Protein AF-Q5FK39-F1 (afdb_monomer_lite)

Sequence (75 aa):
MLRDRIDDVIDCSPFGCRTGFHLIMWG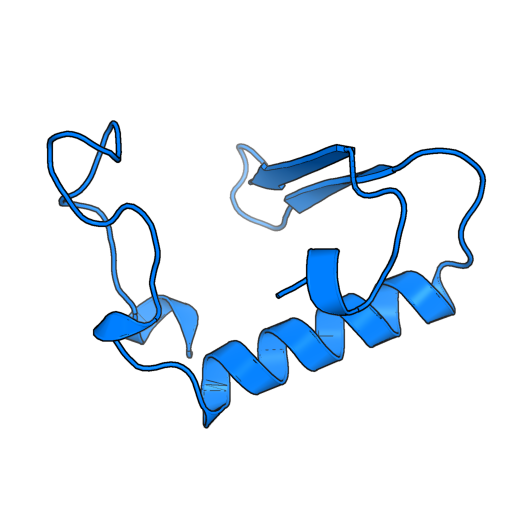EHSMTEVARALKSSLEEIRDMITWEDVPGTTIKTCGNYKDHSLFSAKE

Structure (mmCIF, N/CA/C/O backbone):
data_AF-Q5FK39-F1
#
_entry.id   AF-Q5FK39-F1
#
loop_
_atom_site.group_PDB
_atom_site.id
_atom_site.type_symbol
_atom_site.label_atom_id
_atom_site.label_alt_id
_atom_site.label_comp_id
_atom_site.label_asym_id
_atom_site.label_entity_id
_atom_site.label_seq_id
_atom_site.pdbx_PDB_ins_code
_atom_site.Cartn_x
_atom_site.Cartn_y
_atom_site.Cartn_z
_atom_site.occupancy
_atom_site.B_iso_or_equiv
_atom_site.auth_seq_id
_atom_site.auth_comp_id
_atom_site.auth_asym_id
_atom_site.auth_atom_id
_atom_site.pdbx_PDB_model_num
ATOM 1 N N . MET A 1 1 ? -3.232 -6.197 -0.515 1.00 89.56 1 MET A N 1
ATOM 2 C CA . MET A 1 1 ? -2.730 -6.143 0.874 1.00 89.56 1 MET A CA 1
ATOM 3 C C . MET A 1 1 ? -3.754 -5.576 1.845 1.00 89.56 1 MET A C 1
ATOM 5 O O . MET A 1 1 ? -4.313 -6.349 2.610 1.00 89.56 1 MET A O 1
ATOM 9 N N . LEU A 1 2 ? -4.038 -4.264 1.832 1.00 94.00 2 LEU A N 1
ATOM 10 C CA . LEU A 1 2 ? -4.990 -3.681 2.793 1.00 94.00 2 LEU A CA 1
ATOM 11 C C . LEU A 1 2 ? -6.415 -4.229 2.600 1.00 94.00 2 LEU A C 1
ATOM 13 O O . LEU A 1 2 ? -7.043 -4.645 3.564 1.00 94.00 2 LEU A O 1
ATOM 17 N N . ARG A 1 3 ? -6.863 -4.331 1.340 1.00 96.38 3 ARG A N 1
ATOM 18 C CA . ARG A 1 3 ? -8.149 -4.943 0.955 1.00 96.38 3 ARG A CA 1
ATOM 19 C C . ARG A 1 3 ? -8.284 -6.432 1.306 1.00 96.38 3 ARG A C 1
ATOM 21 O O . ARG A 1 3 ? -9.391 -6.938 1.279 1.00 96.38 3 ARG A O 1
ATOM 28 N N . ASP A 1 4 ? -7.188 -7.115 1.636 1.00 96.00 4 ASP A N 1
ATOM 29 C CA . ASP A 1 4 ? -7.222 -8.525 2.058 1.00 96.00 4 ASP A CA 1
ATOM 30 C C . ASP A 1 4 ? -7.347 -8.663 3.587 1.00 96.00 4 ASP A C 1
ATOM 32 O O . ASP A 1 4 ? -7.436 -9.771 4.110 1.00 96.00 4 ASP A O 1
ATOM 36 N N . ARG A 1 5 ? -7.283 -7.543 4.322 1.00 95.44 5 ARG A N 1
ATOM 37 C CA . ARG A 1 5 ? -7.188 -7.498 5.792 1.00 95.44 5 ARG A CA 1
ATOM 38 C C . ARG A 1 5 ? -8.299 -6.709 6.463 1.00 95.44 5 ARG A C 1
ATOM 40 O O . ARG A 1 5 ? -8.523 -6.898 7.655 1.00 95.44 5 ARG A O 1
ATOM 47 N N . ILE A 1 6 ? -8.913 -5.782 5.740 1.00 96.50 6 ILE A N 1
ATOM 48 C CA . ILE A 1 6 ? -10.036 -4.989 6.217 1.00 96.50 6 ILE A CA 1
ATOM 49 C C . ILE A 1 6 ? -10.994 -4.762 5.052 1.00 96.50 6 ILE A C 1
ATOM 51 O O . ILE A 1 6 ? -10.565 -4.443 3.937 1.00 96.50 6 ILE A O 1
ATOM 55 N N . ASP A 1 7 ? -12.276 -4.972 5.323 1.00 95.81 7 ASP A N 1
ATOM 56 C CA . ASP A 1 7 ? -13.338 -4.814 4.338 1.00 95.81 7 ASP A CA 1
ATOM 57 C C . ASP A 1 7 ? -13.601 -3.328 4.042 1.00 95.81 7 ASP A C 1
ATOM 59 O O . ASP A 1 7 ? -13.029 -2.429 4.662 1.00 95.81 7 ASP A O 1
ATOM 63 N N . ASP A 1 8 ? -14.456 -3.065 3.053 1.00 97.00 8 ASP A N 1
ATOM 64 C CA . ASP A 1 8 ? -15.045 -1.742 2.807 1.00 97.00 8 ASP A CA 1
ATOM 65 C C . ASP A 1 8 ? -14.082 -0.605 2.408 1.00 97.00 8 ASP A C 1
ATOM 67 O O . ASP A 1 8 ? -14.467 0.566 2.366 1.00 97.00 8 ASP A O 1
ATOM 71 N N . VAL A 1 9 ? -12.844 -0.926 2.015 1.00 97.44 9 VAL A N 1
ATOM 72 C CA . VAL A 1 9 ? -11.875 0.054 1.492 1.00 97.44 9 VAL A CA 1
ATOM 73 C C . VAL A 1 9 ? -12.301 0.591 0.123 1.00 97.44 9 VAL A C 1
ATOM 75 O O . VAL A 1 9 ? -12.253 -0.119 -0.887 1.00 97.44 9 VAL A O 1
ATOM 78 N N . ILE A 1 10 ? -12.602 1.889 0.070 1.00 97.62 10 ILE A N 1
ATOM 79 C CA . ILE A 1 10 ? -12.918 2.619 -1.162 1.00 97.62 10 ILE A CA 1
ATOM 80 C C . ILE A 1 10 ? -11.616 3.001 -1.870 1.00 97.62 10 ILE A C 1
ATOM 82 O O . ILE A 1 10 ? -11.362 2.546 -2.988 1.00 97.62 10 ILE A O 1
ATOM 86 N N . ASP A 1 11 ? -10.767 3.782 -1.199 1.00 98.12 11 ASP A N 1
ATOM 87 C CA . ASP A 1 11 ? -9.533 4.328 -1.769 1.00 98.12 11 ASP A CA 1
ATOM 88 C C . ASP A 1 11 ? -8.409 4.457 -0.730 1.00 98.12 11 ASP A C 1
ATOM 90 O O . ASP A 1 11 ? -8.666 4.662 0.457 1.00 98.12 11 ASP A O 1
ATOM 94 N N . CYS A 1 12 ? -7.161 4.347 -1.190 1.00 97.38 12 CYS A N 1
ATOM 95 C CA . CYS A 1 12 ? -5.955 4.579 -0.397 1.00 97.38 12 CYS A CA 1
ATOM 96 C C . CYS A 1 12 ? -4.924 5.332 -1.249 1.00 97.38 12 CYS A C 1
ATOM 98 O O . CYS A 1 12 ? -4.178 4.722 -2.017 1.00 97.38 12 CYS A O 1
ATOM 100 N N . SER A 1 13 ? -4.894 6.657 -1.115 1.00 98.12 13 SER A N 1
ATOM 101 C CA . SER A 1 13 ? -4.102 7.552 -1.969 1.00 98.12 13 SER A CA 1
ATOM 102 C C . SER A 1 13 ? -3.040 8.320 -1.173 1.00 98.12 13 SER A C 1
ATOM 104 O O . SER A 1 13 ? -3.298 8.710 -0.033 1.00 98.12 13 SER A O 1
ATOM 106 N N . PRO A 1 14 ? -1.840 8.571 -1.730 1.00 97.75 14 PRO A N 1
ATOM 107 C CA . PRO A 1 14 ? -0.765 9.251 -1.011 1.00 97.75 14 PRO A CA 1
ATOM 108 C C . PRO A 1 14 ? -1.096 10.724 -0.747 1.00 97.75 14 PRO A C 1
ATOM 110 O O . PRO A 1 14 ? -1.691 11.411 -1.579 1.00 97.75 14 PRO A O 1
ATOM 113 N N . PHE A 1 15 ? -0.649 11.244 0.395 1.00 98.38 15 PHE A N 1
ATOM 114 C CA . PHE A 1 15 ? -0.682 12.681 0.653 1.00 98.38 15 PHE A CA 1
ATOM 115 C C . PHE A 1 15 ? 0.259 13.419 -0.302 1.00 98.38 15 PHE A C 1
ATOM 117 O O . PHE A 1 15 ? 1.402 13.006 -0.504 1.00 98.38 15 PHE A O 1
ATOM 124 N N . GLY A 1 16 ? -0.159 14.591 -0.789 1.00 97.50 16 GLY A N 1
ATOM 125 C CA . GLY A 1 16 ? 0.698 15.447 -1.620 1.00 97.50 16 GLY A CA 1
ATOM 126 C C . GLY A 1 16 ? 1.985 15.906 -0.914 1.00 97.50 16 GLY A C 1
ATOM 127 O O . GLY A 1 16 ? 3.008 16.112 -1.559 1.00 97.50 16 GLY A O 1
ATOM 128 N N . CYS A 1 17 ? 1.971 16.003 0.419 1.00 98.00 17 CYS A N 1
ATOM 129 C CA . CYS A 1 17 ? 3.151 16.319 1.231 1.00 98.00 17 CYS A CA 1
ATOM 130 C C . CYS A 1 17 ? 4.078 15.117 1.497 1.00 98.00 17 CYS A C 1
ATOM 132 O O . CYS A 1 17 ? 5.138 15.301 2.091 1.00 98.00 17 CYS A O 1
ATOM 134 N N . ARG A 1 18 ? 3.714 13.908 1.039 1.00 96.88 18 ARG A N 1
ATOM 135 C CA . ARG A 1 18 ? 4.497 12.662 1.149 1.00 96.88 18 ARG A CA 1
ATOM 136 C C . ARG A 1 18 ? 4.780 12.181 2.578 1.00 96.88 18 ARG A C 1
ATOM 138 O O . ARG A 1 18 ? 5.784 11.521 2.815 1.00 96.88 18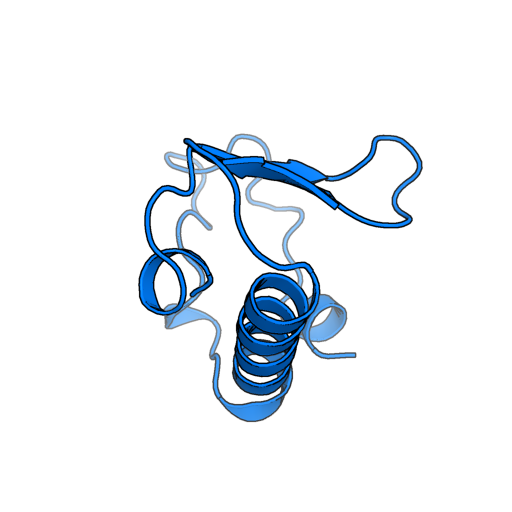 ARG A O 1
ATOM 145 N N . THR A 1 19 ? 3.899 12.486 3.529 1.00 97.69 19 THR A N 1
ATOM 146 C CA . THR A 1 19 ? 4.035 12.041 4.930 1.00 97.69 19 THR A CA 1
ATOM 147 C C . THR A 1 19 ? 3.057 10.931 5.327 1.00 97.69 19 THR A C 1
ATOM 149 O O . THR A 1 19 ? 3.008 10.551 6.493 1.00 97.69 19 THR A O 1
ATOM 152 N N . GLY A 1 20 ? 2.257 10.418 4.389 1.00 97.19 20 GLY A N 1
ATOM 153 C CA . GLY A 1 20 ? 1.249 9.398 4.669 1.00 97.19 20 GLY A CA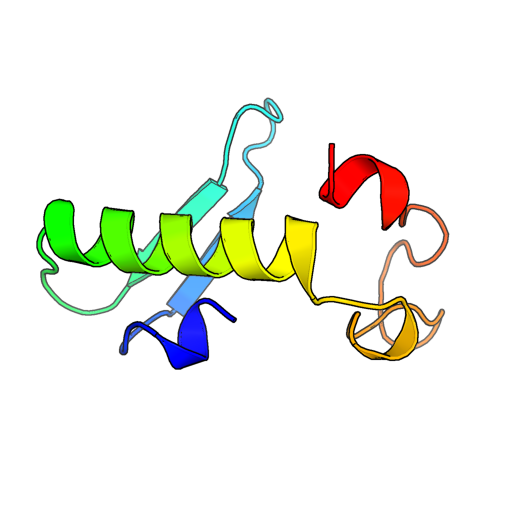 1
ATOM 154 C C . GLY A 1 20 ? 0.258 9.195 3.525 1.00 97.19 20 GLY A C 1
ATOM 155 O O . GLY A 1 20 ? 0.536 9.567 2.383 1.00 97.19 20 GLY A O 1
ATOM 156 N N . PHE A 1 21 ? -0.893 8.605 3.854 1.00 98.31 21 PHE A N 1
ATOM 157 C CA . PHE A 1 21 ? -1.956 8.229 2.920 1.00 98.31 21 PHE A CA 1
ATOM 158 C C . PHE A 1 21 ? -3.339 8.614 3.460 1.00 98.31 21 PHE A C 1
ATOM 160 O O . PHE A 1 21 ? -3.602 8.496 4.658 1.00 98.31 21 PHE A O 1
ATOM 167 N N . HIS A 1 22 ? -4.233 9.042 2.566 1.00 98.00 22 HIS A N 1
ATOM 168 C CA . HIS A 1 22 ? -5.664 9.151 2.832 1.00 98.00 22 HIS A CA 1
ATOM 169 C C . HIS A 1 22 ? -6.293 7.781 2.598 1.00 98.00 22 HIS A C 1
ATOM 171 O O . HIS A 1 22 ? -6.237 7.273 1.481 1.00 98.00 22 HIS A O 1
ATOM 177 N N . LEU A 1 23 ? -6.902 7.212 3.637 1.00 97.81 23 LEU A N 1
ATOM 178 C CA . LEU A 1 23 ? -7.697 5.991 3.555 1.00 97.81 23 LEU A CA 1
ATOM 179 C C . LEU A 1 23 ? -9.179 6.353 3.683 1.00 97.81 23 LEU A C 1
ATOM 181 O O . LEU A 1 23 ? -9.578 6.966 4.673 1.00 97.81 23 LEU A O 1
ATOM 185 N N . ILE A 1 24 ? -9.977 5.989 2.681 1.00 97.69 24 ILE A N 1
ATOM 186 C CA . ILE A 1 24 ? -11.422 6.232 2.630 1.00 97.69 24 ILE A CA 1
ATOM 187 C C . ILE A 1 24 ? -12.133 4.877 2.619 1.00 97.69 24 ILE A C 1
ATOM 189 O O . ILE A 1 24 ? -11.782 3.997 1.830 1.00 97.69 24 ILE A O 1
ATOM 193 N N . MET A 1 25 ? -13.115 4.705 3.502 1.00 97.81 25 MET A N 1
ATOM 194 C CA . MET A 1 25 ? -13.814 3.438 3.742 1.00 97.81 25 MET A CA 1
ATOM 195 C C . MET A 1 25 ? -15.318 3.669 3.917 1.00 97.81 25 MET A C 1
ATOM 197 O O . MET A 1 25 ? -15.726 4.777 4.279 1.00 97.81 25 MET A O 1
ATOM 201 N N . TRP A 1 26 ? -16.139 2.649 3.661 1.00 98.12 26 TRP A N 1
ATOM 202 C CA . TRP A 1 26 ? -17.561 2.696 4.015 1.00 98.12 26 TRP A CA 1
ATOM 203 C C . TRP A 1 26 ? -17.766 2.511 5.520 1.00 98.12 26 TRP A C 1
ATOM 205 O O . TRP A 1 26 ? -17.027 1.788 6.169 1.00 98.12 26 TRP A O 1
ATOM 215 N N . GLY A 1 27 ? -18.811 3.132 6.069 1.00 95.81 27 GLY A N 1
ATOM 216 C CA . GLY A 1 27 ? -19.203 2.927 7.464 1.00 95.81 27 GLY A CA 1
ATOM 217 C C . GLY A 1 27 ? -18.214 3.485 8.491 1.00 95.81 27 GLY A C 1
ATOM 218 O O . GLY A 1 27 ? -17.436 4.399 8.216 1.00 95.81 27 GLY A O 1
ATOM 219 N N . GLU A 1 28 ? -18.299 2.952 9.709 1.00 95.81 28 GLU A N 1
ATOM 220 C CA . GLU A 1 28 ? -17.437 3.323 10.829 1.00 95.81 28 GLU A CA 1
ATOM 221 C C . GLU A 1 28 ? -16.543 2.142 11.206 1.00 95.81 28 GLU A C 1
ATOM 223 O O . GLU A 1 28 ? -17.029 1.072 11.568 1.00 95.81 28 GLU A O 1
ATOM 228 N N . HIS A 1 29 ? -15.229 2.362 11.171 1.00 96.25 29 HIS A N 1
ATOM 229 C CA . HIS A 1 29 ? -14.234 1.387 11.605 1.00 96.25 29 HIS A CA 1
ATOM 230 C C . HIS A 1 29 ? -13.487 1.897 12.828 1.00 96.25 29 HIS A C 1
ATOM 232 O O . HIS A 1 29 ? -13.213 3.092 12.974 1.00 96.25 29 HIS A O 1
ATOM 238 N N . SER A 1 30 ? -13.104 0.978 13.712 1.00 97.19 30 SER A N 1
ATOM 239 C CA . SER A 1 30 ? -12.293 1.356 14.864 1.00 97.19 30 SER A CA 1
ATOM 240 C C . SER A 1 30 ? -10.862 1.689 14.432 1.00 97.19 30 SER A C 1
ATOM 242 O O . SER A 1 30 ? -10.246 0.982 13.632 1.00 97.19 30 SER A O 1
ATOM 244 N N . MET A 1 31 ? -10.276 2.725 15.034 1.00 96.38 31 MET A N 1
ATOM 245 C CA . MET A 1 31 ? -8.891 3.113 14.735 1.00 96.38 31 MET A CA 1
ATOM 246 C C . MET A 1 31 ? -7.895 1.980 15.018 1.00 96.38 31 MET A C 1
ATOM 248 O O . MET A 1 31 ? -6.896 1.833 14.320 1.00 96.38 31 MET A O 1
ATOM 252 N N . THR A 1 32 ? -8.169 1.148 16.026 1.00 97.94 32 THR A N 1
ATOM 253 C CA . THR A 1 32 ? -7.329 -0.003 16.379 1.00 97.94 32 THR A CA 1
ATOM 254 C C . THR A 1 32 ? -7.334 -1.082 15.299 1.00 97.94 32 THR A C 1
ATOM 256 O O . THR A 1 32 ? -6.295 -1.683 15.029 1.00 97.94 32 THR A O 1
ATOM 259 N N . GLU A 1 33 ? -8.483 -1.345 14.685 1.00 96.94 33 GLU A N 1
ATOM 260 C CA . GLU A 1 33 ? -8.610 -2.310 13.594 1.00 96.94 33 GLU A CA 1
ATOM 261 C C . GLU A 1 33 ? -7.858 -1.839 12.350 1.00 96.94 33 GLU A C 1
ATOM 263 O O . GLU A 1 33 ? -7.005 -2.569 11.842 1.00 96.94 33 GLU A O 1
ATOM 268 N N . VAL A 1 34 ? -8.080 -0.585 11.946 1.00 97.62 34 VAL A N 1
ATOM 269 C CA . VAL A 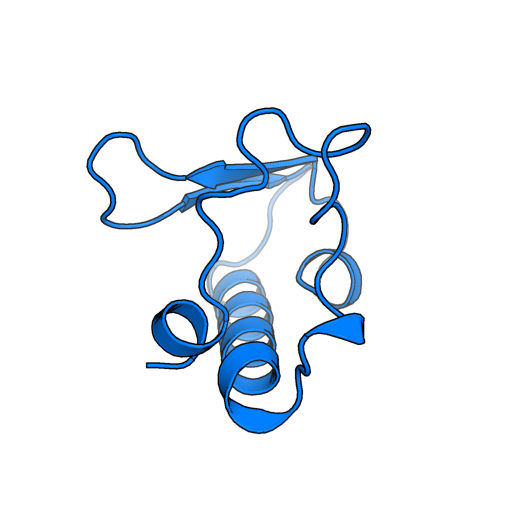1 34 ? -7.374 0.042 10.819 1.00 97.62 34 VAL A CA 1
ATOM 270 C C . VAL A 1 34 ? -5.862 0.024 11.052 1.00 97.62 34 VAL A C 1
ATOM 272 O O . VAL A 1 34 ? -5.101 -0.395 10.179 1.00 97.62 34 VAL A O 1
ATOM 275 N N . ALA A 1 35 ? -5.409 0.401 12.251 1.00 97.94 35 ALA A N 1
ATOM 276 C CA . ALA A 1 35 ? -3.990 0.390 12.602 1.00 97.94 35 ALA A CA 1
ATOM 277 C C . ALA A 1 35 ? -3.380 -1.019 12.533 1.00 97.94 35 ALA A C 1
ATOM 279 O O . ALA A 1 35 ? -2.248 -1.177 12.074 1.00 97.94 35 ALA A O 1
ATOM 280 N N . ARG A 1 36 ? -4.119 -2.054 12.953 1.00 98.25 36 ARG A N 1
ATOM 281 C CA . ARG A 1 36 ? -3.664 -3.449 12.878 1.00 98.25 36 ARG A CA 1
ATOM 282 C C . ARG A 1 36 ? -3.534 -3.921 11.429 1.00 98.25 36 ARG A C 1
ATOM 284 O O . ARG A 1 36 ? -2.512 -4.514 11.084 1.00 98.25 36 ARG A O 1
ATOM 291 N N . ALA A 1 37 ? -4.530 -3.635 10.590 1.00 97.81 37 ALA A N 1
ATOM 292 C CA . ALA A 1 37 ? -4.516 -3.993 9.172 1.00 97.81 37 ALA A CA 1
ATOM 293 C C . ALA A 1 37 ? -3.379 -3.284 8.416 1.00 97.81 37 ALA A C 1
ATOM 295 O O . ALA A 1 37 ? -2.649 -3.920 7.648 1.00 97.81 37 ALA A O 1
ATOM 296 N N . LEU A 1 38 ? -3.174 -1.989 8.685 1.00 97.50 38 LEU A N 1
ATOM 297 C CA . LEU A 1 38 ? -2.081 -1.212 8.104 1.00 97.50 38 LEU A CA 1
ATOM 298 C C . LEU A 1 38 ? -0.718 -1.755 8.539 1.00 97.50 38 LEU A C 1
ATOM 300 O O . LEU A 1 38 ? 0.122 -2.033 7.687 1.00 97.50 38 LEU A O 1
ATOM 304 N N . LYS A 1 39 ? -0.513 -1.970 9.845 1.00 98.06 39 LYS A N 1
ATOM 305 C CA . LYS A 1 39 ? 0.742 -2.516 10.377 1.00 98.06 39 LYS A CA 1
ATOM 306 C C . LYS A 1 39 ? 1.088 -3.858 9.730 1.00 98.06 39 LYS A C 1
ATOM 308 O O . LYS A 1 39 ? 2.196 -4.016 9.234 1.00 98.06 39 LYS A O 1
ATOM 313 N N . SER A 1 40 ? 0.133 -4.784 9.677 1.00 98.00 40 SER A N 1
ATOM 314 C CA . SER A 1 40 ? 0.354 -6.099 9.065 1.00 98.00 40 SER A CA 1
ATOM 315 C C . SER A 1 40 ? 0.650 -6.012 7.562 1.00 98.00 40 SER A C 1
ATOM 317 O O . SER A 1 40 ? 1.432 -6.809 7.052 1.00 98.00 40 SER A O 1
ATOM 319 N N . SER A 1 41 ? 0.061 -5.044 6.850 1.00 97.62 41 SER A N 1
ATOM 320 C CA . SER A 1 41 ? 0.370 -4.805 5.432 1.00 97.62 41 SER A CA 1
ATOM 321 C C . SER A 1 41 ? 1.805 -4.304 5.242 1.00 97.62 41 SER A C 1
ATOM 323 O O . SER A 1 41 ? 2.488 -4.739 4.321 1.00 97.62 41 SER A O 1
ATOM 325 N N . LEU A 1 42 ? 2.273 -3.407 6.117 1.00 97.38 42 LEU A N 1
ATOM 326 C CA . LEU A 1 42 ? 3.641 -2.877 6.079 1.00 97.38 42 LEU A CA 1
ATOM 327 C C . LEU A 1 42 ? 4.682 -3.948 6.432 1.00 97.38 42 LEU A C 1
ATOM 329 O O . LEU A 1 42 ? 5.721 -4.026 5.784 1.00 97.38 42 LEU A O 1
ATOM 333 N N . GLU A 1 43 ? 4.390 -4.799 7.418 1.00 98.12 43 GLU A N 1
ATOM 334 C CA . GLU A 1 43 ? 5.242 -5.943 7.769 1.00 98.12 43 GLU A CA 1
ATOM 335 C C . GLU A 1 43 ? 5.387 -6.916 6.588 1.00 98.12 43 GLU A C 1
ATOM 337 O O . GLU A 1 43 ? 6.497 -7.344 6.280 1.00 98.12 43 GLU A O 1
ATOM 342 N N . GLU A 1 44 ? 4.300 -7.201 5.861 1.00 97.81 44 GLU A N 1
ATOM 343 C CA . GLU A 1 44 ? 4.361 -8.044 4.661 1.00 97.81 44 GLU A CA 1
ATOM 344 C C . GLU A 1 44 ? 5.194 -7.405 3.540 1.00 97.81 44 GLU A C 1
ATOM 346 O O . GLU A 1 44 ? 6.024 -8.087 2.936 1.00 97.81 44 GLU A O 1
ATOM 351 N N . ILE A 1 45 ? 5.031 -6.098 3.291 1.00 97.19 45 ILE A N 1
ATOM 352 C CA . ILE A 1 45 ? 5.842 -5.366 2.303 1.00 97.19 45 ILE A CA 1
ATOM 353 C C . ILE A 1 45 ? 7.329 -5.498 2.629 1.00 97.19 45 ILE A C 1
ATOM 355 O O . ILE A 1 45 ? 8.115 -5.865 1.752 1.00 97.19 45 ILE A O 1
ATOM 359 N N . ARG A 1 46 ? 7.705 -5.248 3.887 1.00 97.56 46 ARG A N 1
ATOM 360 C CA . ARG A 1 46 ? 9.091 -5.336 4.350 1.00 97.56 46 ARG A CA 1
ATOM 361 C C . ARG A 1 46 ? 9.656 -6.742 4.144 1.00 97.56 46 ARG A C 1
ATOM 363 O O . ARG A 1 46 ? 10.677 -6.909 3.473 1.00 97.56 46 ARG A O 1
ATOM 370 N N . ASP A 1 47 ? 8.965 -7.756 4.653 1.00 97.75 47 ASP A N 1
ATOM 371 C CA . ASP A 1 47 ? 9.571 -9.074 4.864 1.00 97.75 47 ASP A CA 1
ATOM 372 C C . ASP A 1 47 ? 9.332 -10.062 3.716 1.00 97.75 47 ASP A C 1
ATOM 374 O O . ASP A 1 47 ? 10.196 -10.893 3.443 1.00 97.75 47 ASP A O 1
ATOM 378 N N . MET A 1 48 ? 8.195 -9.970 3.022 1.00 96.94 48 MET A N 1
ATOM 379 C CA . MET A 1 48 ? 7.708 -11.056 2.158 1.00 96.94 48 MET A CA 1
ATOM 380 C C . MET A 1 48 ? 7.650 -10.689 0.675 1.00 96.94 48 MET A C 1
ATOM 382 O O . MET A 1 48 ? 7.975 -11.523 -0.163 1.00 96.94 48 MET A O 1
ATOM 386 N N . ILE A 1 49 ? 7.270 -9.452 0.344 1.00 97.75 49 ILE A N 1
ATOM 387 C CA . ILE A 1 49 ? 7.001 -9.039 -1.044 1.00 97.75 49 ILE A CA 1
ATOM 388 C C . ILE A 1 49 ? 8.258 -9.093 -1.921 1.00 97.75 49 ILE A C 1
ATOM 390 O O . ILE A 1 49 ? 9.306 -8.547 -1.547 1.00 97.75 49 ILE A O 1
ATOM 394 N N . THR A 1 50 ? 8.144 -9.691 -3.108 1.00 98.06 50 THR A N 1
ATOM 395 C CA . THR A 1 50 ? 9.141 -9.611 -4.187 1.00 98.06 50 THR A CA 1
ATOM 396 C C . THR A 1 50 ? 8.669 -8.682 -5.309 1.00 98.06 50 THR A C 1
ATOM 398 O O . THR A 1 50 ? 7.586 -8.100 -5.254 1.00 98.06 50 THR A O 1
ATOM 401 N N . TRP A 1 51 ? 9.508 -8.461 -6.326 1.00 97.62 51 TRP A N 1
ATOM 402 C CA . TRP A 1 51 ? 9.163 -7.551 -7.424 1.00 97.62 51 TRP A CA 1
ATOM 403 C C . TRP A 1 51 ? 7.967 -8.050 -8.242 1.00 97.62 51 TRP A C 1
ATOM 405 O O . TRP A 1 51 ? 7.156 -7.254 -8.712 1.00 97.62 51 TRP A O 1
ATOM 415 N N . GLU A 1 52 ? 7.840 -9.366 -8.375 1.00 97.44 52 GLU A N 1
ATOM 416 C CA . GLU A 1 52 ? 6.776 -10.046 -9.109 1.00 97.44 52 GLU A CA 1
ATOM 417 C C . GLU A 1 52 ? 5.396 -9.830 -8.474 1.00 97.44 52 GLU A C 1
ATOM 419 O O . GLU A 1 52 ? 4.388 -9.863 -9.180 1.00 97.44 52 GLU A O 1
ATOM 424 N N . ASP A 1 53 ? 5.355 -9.548 -7.171 1.00 97.50 53 ASP A N 1
ATOM 425 C CA . ASP A 1 53 ? 4.122 -9.279 -6.433 1.00 97.50 53 ASP A CA 1
ATOM 426 C C . ASP A 1 53 ? 3.630 -7.832 -6.601 1.00 97.50 53 ASP A C 1
ATOM 428 O O . ASP A 1 53 ? 2.490 -7.527 -6.246 1.00 97.50 53 ASP A O 1
ATOM 432 N N . VAL A 1 54 ? 4.462 -6.913 -7.118 1.00 97.50 54 VAL A N 1
ATOM 433 C CA . VAL A 1 54 ? 4.101 -5.493 -7.259 1.00 97.50 54 VAL A CA 1
ATOM 434 C C . VAL A 1 54 ? 3.197 -5.309 -8.485 1.00 97.50 54 VAL A C 1
ATOM 436 O O . VAL A 1 54 ? 3.665 -5.399 -9.627 1.00 97.50 54 VAL A O 1
ATOM 439 N N . PRO A 1 55 ? 1.901 -4.995 -8.303 1.00 97.06 55 PRO A N 1
ATOM 440 C CA . PRO A 1 55 ? 0.991 -4.865 -9.427 1.00 97.06 55 PRO A CA 1
ATOM 441 C C . PRO A 1 55 ? 1.261 -3.577 -10.210 1.00 97.06 55 PRO A C 1
ATOM 443 O O . PRO A 1 55 ? 1.635 -2.540 -9.663 1.00 97.06 55 PRO A O 1
ATOM 446 N N . GLY A 1 56 ? 0.991 -3.621 -11.514 1.00 97.31 56 GLY A N 1
ATOM 447 C CA . GLY A 1 56 ? 0.901 -2.417 -12.337 1.00 97.31 56 GLY A CA 1
ATOM 448 C C . GLY A 1 56 ? 2.227 -1.820 -12.815 1.00 97.31 56 GLY A C 1
ATOM 449 O O . GLY A 1 56 ? 2.190 -0.776 -13.447 1.00 97.31 56 GLY A O 1
ATOM 450 N N . THR A 1 57 ? 3.377 -2.469 -12.648 1.00 97.81 57 THR A N 1
ATOM 451 C CA . THR A 1 57 ? 4.724 -1.922 -12.946 1.00 97.81 57 THR A CA 1
ATOM 452 C C . THR A 1 57 ? 5.098 -1.784 -14.437 1.00 97.81 57 THR A C 1
ATOM 454 O O . THR A 1 57 ? 6.263 -1.583 -14.779 1.00 97.81 57 THR A O 1
ATOM 457 N N . THR A 1 58 ? 4.135 -1.862 -15.364 1.00 97.75 58 THR A N 1
ATOM 458 C CA . THR A 1 58 ? 4.378 -1.756 -16.817 1.00 97.75 58 THR A CA 1
ATOM 459 C C . THR A 1 58 ? 3.844 -0.455 -17.416 1.00 97.75 58 THR A C 1
ATOM 461 O O . THR A 1 58 ? 2.919 0.160 -16.887 1.00 97.75 58 THR A O 1
ATOM 464 N N . ILE A 1 59 ? 4.353 -0.083 -18.597 1.00 98.00 59 ILE A N 1
ATOM 465 C CA . ILE A 1 59 ? 3.919 1.114 -19.343 1.00 98.00 59 ILE A CA 1
ATOM 466 C C . ILE A 1 59 ? 2.416 1.147 -19.659 1.00 98.00 59 ILE A C 1
ATOM 468 O O . ILE A 1 59 ? 1.846 2.220 -19.819 1.00 98.00 59 ILE A O 1
ATOM 472 N N . LYS A 1 60 ? 1.761 -0.016 -19.767 1.00 98.25 60 LYS A N 1
ATOM 473 C CA . LYS A 1 60 ? 0.325 -0.093 -20.079 1.00 98.25 60 LYS A CA 1
ATOM 474 C C . LYS A 1 60 ? -0.561 0.040 -18.839 1.00 98.25 60 LYS A C 1
ATOM 476 O O . LYS A 1 60 ? -1.756 0.261 -18.985 1.00 98.25 60 LYS A O 1
ATOM 481 N N . THR A 1 61 ? 0.004 -0.147 -17.647 1.00 97.75 61 THR A N 1
ATOM 482 C CA . THR A 1 61 ? -0.752 -0.341 -16.401 1.00 97.75 61 THR A CA 1
ATOM 483 C C . THR A 1 61 ? -0.435 0.690 -15.318 1.00 97.75 61 THR A C 1
ATOM 485 O O . THR A 1 61 ? -1.201 0.792 -14.367 1.00 97.75 61 THR A O 1
ATOM 488 N N . CYS A 1 62 ? 0.647 1.466 -15.451 1.00 98.06 62 CYS A N 1
ATOM 489 C CA . CYS A 1 62 ? 0.985 2.571 -14.552 1.00 98.06 62 CYS A CA 1
ATOM 490 C C . CYS A 1 62 ? 1.367 3.824 -15.345 1.00 98.06 62 CYS A C 1
ATOM 492 O O . CYS A 1 62 ? 2.197 3.778 -16.255 1.00 98.06 62 CYS A O 1
ATOM 494 N N . GLY A 1 63 ? 0.784 4.962 -14.955 1.00 97.69 63 GLY A N 1
ATOM 495 C CA . GLY A 1 63 ? 1.029 6.260 -15.588 1.00 97.69 63 GLY A CA 1
ATOM 496 C C . GLY A 1 63 ? 2.465 6.775 -15.439 1.00 97.69 63 GLY A C 1
ATOM 497 O O . GLY A 1 63 ? 2.888 7.606 -16.236 1.00 97.69 63 GLY A O 1
ATOM 498 N N . ASN A 1 64 ? 3.229 6.264 -14.465 1.00 97.31 64 ASN A N 1
ATOM 499 C CA . ASN A 1 64 ? 4.643 6.591 -14.259 1.00 97.31 6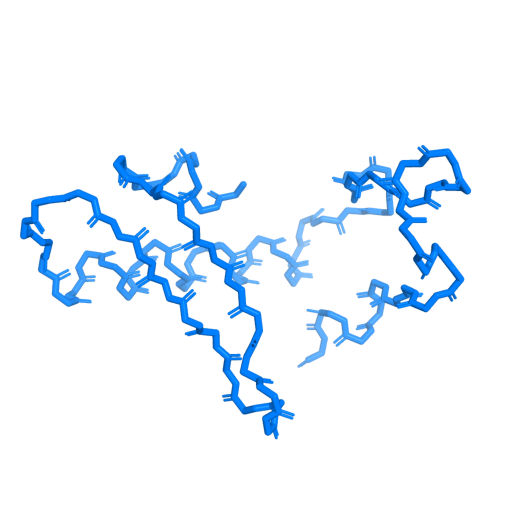4 ASN A CA 1
ATOM 500 C C . ASN A 1 64 ? 5.473 5.347 -13.881 1.00 97.31 64 ASN A C 1
ATOM 502 O O . ASN A 1 64 ? 6.165 5.310 -12.869 1.00 97.31 64 ASN A O 1
ATOM 506 N N . TYR A 1 65 ? 5.397 4.300 -14.706 1.00 97.56 65 TYR A N 1
ATOM 507 C CA . TYR A 1 65 ? 5.950 2.970 -14.408 1.00 97.56 65 TYR A CA 1
ATOM 508 C C . TYR A 1 65 ? 7.468 2.905 -14.124 1.00 97.56 65 TYR A C 1
ATOM 510 O O . TYR A 1 65 ? 7.949 1.895 -13.619 1.00 97.56 65 TYR A O 1
ATOM 518 N N . LYS A 1 66 ? 8.241 3.943 -14.468 1.00 97.44 66 LYS A N 1
ATOM 519 C CA . LYS A 1 66 ? 9.691 3.991 -14.208 1.00 97.44 66 LYS A CA 1
ATOM 520 C C . LYS A 1 66 ? 10.033 4.438 -12.786 1.00 97.44 66 LYS A C 1
ATOM 522 O O . LYS A 1 66 ? 11.158 4.225 -12.354 1.00 97.44 66 LYS A O 1
ATOM 527 N N . ASP A 1 67 ? 9.089 5.052 -12.081 1.00 97.25 67 ASP A N 1
ATOM 528 C CA . ASP A 1 67 ? 9.282 5.642 -10.753 1.00 97.25 67 ASP A CA 1
ATOM 529 C C . ASP A 1 67 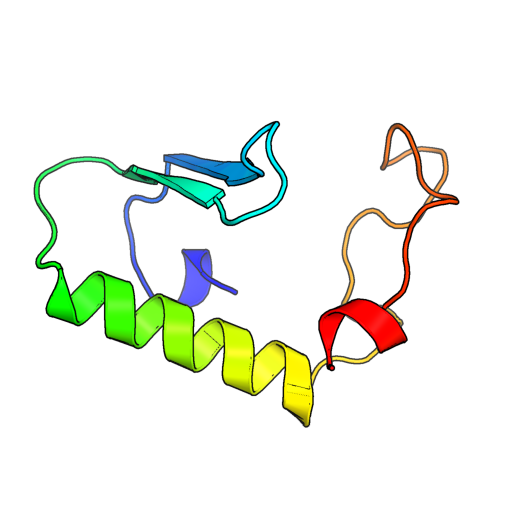? 8.852 4.678 -9.636 1.00 97.25 67 ASP A C 1
ATOM 531 O O . ASP A 1 67 ? 8.121 5.025 -8.712 1.00 97.25 67 ASP A O 1
ATOM 535 N N . HIS A 1 68 ? 9.267 3.418 -9.757 1.00 97.62 68 HIS A N 1
ATOM 536 C CA . HIS A 1 68 ? 9.039 2.390 -8.748 1.00 97.62 68 HIS A CA 1
ATOM 537 C C . HIS A 1 68 ? 10.372 1.954 -8.137 1.00 97.62 68 HIS A C 1
ATOM 539 O O . HIS A 1 68 ? 11.355 1.738 -8.844 1.00 97.62 68 HIS A O 1
ATOM 545 N N . SER A 1 69 ? 10.388 1.763 -6.818 1.00 98.00 69 SER A N 1
ATOM 546 C CA . SER A 1 69 ? 11.524 1.199 -6.086 1.00 98.00 69 SER A CA 1
ATOM 547 C C . SER A 1 69 ? 11.011 0.302 -4.968 1.00 98.00 69 SER A C 1
ATOM 549 O O . SER A 1 69 ? 10.542 0.792 -3.943 1.00 98.00 69 SER A O 1
ATOM 551 N N . LEU A 1 70 ? 11.099 -1.020 -5.157 1.00 97.56 70 LEU A N 1
ATOM 552 C CA . LEU A 1 70 ? 10.747 -1.963 -4.092 1.00 97.56 70 LEU A CA 1
ATOM 553 C C . LEU A 1 70 ? 11.720 -1.857 -2.912 1.00 97.56 70 LEU A C 1
ATOM 555 O O . LEU A 1 70 ? 11.296 -1.983 -1.773 1.00 97.56 70 LEU A O 1
ATOM 559 N N . PHE A 1 71 ? 12.994 -1.550 -3.172 1.00 98.00 71 PHE A N 1
ATOM 560 C CA . PHE A 1 71 ? 13.971 -1.281 -2.117 1.00 98.00 71 PHE A CA 1
ATOM 561 C C . PHE A 1 71 ? 13.491 -0.153 -1.195 1.00 98.00 71 PHE A C 1
ATOM 563 O O . PHE A 1 71 ? 13.335 -0.364 -0.000 1.00 98.00 71 PHE A O 1
ATOM 570 N N . SER A 1 72 ? 13.151 1.012 -1.757 1.00 97.31 72 SER A N 1
ATOM 571 C CA . SER A 1 72 ? 12.683 2.148 -0.952 1.00 97.31 72 SER A CA 1
ATOM 572 C C . SER A 1 72 ? 11.349 1.892 -0.250 1.00 97.31 72 SER A C 1
ATOM 574 O O . SER A 1 72 ? 11.058 2.582 0.716 1.00 97.31 72 SER A O 1
ATOM 576 N N . ALA A 1 73 ? 10.517 0.976 -0.751 1.00 97.06 73 ALA A N 1
ATOM 577 C CA . ALA A 1 73 ? 9.252 0.632 -0.109 1.00 97.06 73 ALA A CA 1
ATOM 578 C C . ALA A 1 73 ? 9.433 -0.291 1.112 1.00 97.06 73 ALA A C 1
ATOM 580 O O . ALA A 1 73 ? 8.508 -0.403 1.914 1.00 97.06 73 ALA A O 1
ATOM 581 N N . LYS A 1 74 ? 10.587 -0.967 1.232 1.00 97.31 74 LYS A N 1
ATOM 582 C CA . LYS A 1 74 ? 10.912 -1.882 2.337 1.00 97.31 74 LYS A CA 1
ATOM 583 C C . LYS A 1 74 ? 11.662 -1.226 3.500 1.00 97.31 74 LYS A C 1
ATOM 585 O O . LYS A 1 74 ? 11.554 -1.736 4.612 1.00 97.31 74 LYS A O 1
ATOM 590 N N . GLU A 1 75 ? 12.420 -0.163 3.234 1.00 94.12 75 GLU A N 1
ATOM 591 C CA . GLU A 1 75 ? 13.188 0.607 4.234 1.00 94.12 75 GLU A CA 1
ATOM 592 C C . GLU A 1 75 ? 12.292 1.501 5.105 1.00 94.12 75 GLU A C 1
ATOM 594 O O . GLU A 1 75 ? 12.499 1.512 6.341 1.00 94.12 75 GLU A O 1
#

pLDDT: mean 97.26, std 1.23, range [89.56, 98.38]

InterPro domains:
  IPR003815 S-ribosylhomocysteinase (LuxS) [PF02664] (2-75)
  IPR003815 S-ribosylhomocysteinase (LuxS) [PR01487] (11-29)
  IPR003815 S-ribosylhomocysteinase (LuxS) [PR01487] (55-74)
  IPR003815 S-ribosylhomocysteinase (LuxS) [PTHR35799] (2-75)
  IPR011249 Metalloenzyme, LuxS/M16 peptidase-like [SSF63411] (2-75)
  IPR037005 S-ribosylhomocysteinase (LuxS) superfamily [G3DSA:3.30.1360.80] (1-75)

Organism: Lactobacillus acidophilus (strain ATCC 700396 / NCK56 / N2 / NCFM) (NCBI:txid272621)

Foldseek 3Di:
DLCVQDPFWDDWAADPVRPGTDTDGPDDDDPVSSVVSVVVVLVCLQPPDDPVNDPQLDPVRDPCNVPDDSPVSND

Radius of gyration: 13.61 Å; chains: 1; bounding box: 33×27×36 Å

Secondary structure (DSSP, 8-state):
-GGGTSS-EEEEEE-TTSS-EEEEESS---HHHHHHHHHHHHHHHHHT--GGG-TT-STTT-TTTTS--HHHHH-